Protein AF-A0A444YQD6-F1 (afdb_monomer_lite)

Sequence (104 aa):
MCFRLIKRSDLKAQCIKYIHSQPVNSISDELHGGSLPITTIEEVLDKTNETSCWILATVVSIEVGGSDWYYASCKICPRKVKENKGRYLCEHCGKVGFNARTYI

Radius of gyration: 19.06 Å; chains: 1; bounding box: 45×32×49 Å

Organism: Arachis hypogaea (NCBI:txid3818)

Foldseek 3Di:
DDDDDDDDDDDDDDDRDDDPDDDPDDPVVVVVVDPFDEDEPVRVVPDPDDDDHHYDDDDPDDPPPDPPPDADADPVDRDGFDDDPQWTADPVVRDIHHDPDDDD

Secondary structure (DSSP, 8-state):
--PPPPP--S-S-PPPPP-SS--SS-HHHHHHSS---B--HHHHHT--S----B----------SSTTS---B-SSSSSBPEEETTEEEETTTTEEEP------

InterPro domains:
  IPR012340 Nucleic acid-binding, OB-fold [G3DSA:2.40.50.140] (25-104)
  IPR012340 Nucleic acid-binding, OB-fold [SSF50249] (37-97)

Structure (mmCIF, N/CA/C/O backbone):
data_AF-A0A444YQD6-F1
#
_entry.id   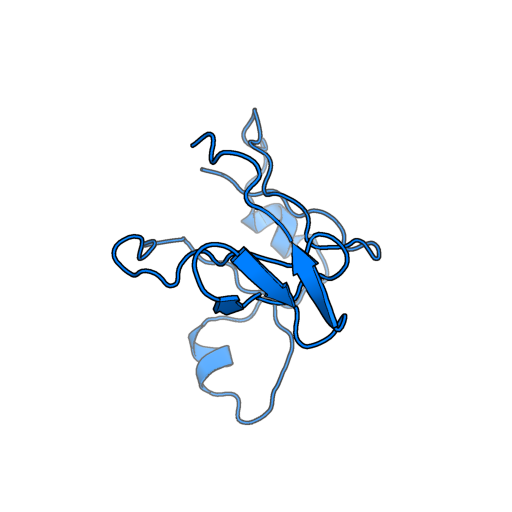AF-A0A444YQD6-F1
#
loop_
_atom_site.group_PDB
_atom_site.id
_atom_site.type_symbol
_atom_site.label_atom_id
_atom_site.label_alt_id
_atom_site.label_comp_id
_atom_site.label_asym_id
_atom_site.label_entity_id
_atom_site.label_seq_id
_atom_site.pdbx_PDB_ins_code
_atom_site.Cartn_x
_atom_site.Cartn_y
_atom_site.Cartn_z
_atom_site.occupancy
_atom_site.B_iso_or_equiv
_atom_site.auth_seq_id
_atom_site.auth_comp_id
_atom_site.auth_asym_id
_atom_site.auth_atom_id
_atom_site.pdbx_PDB_model_num
ATOM 1 N N . MET A 1 1 ? -4.761 -3.633 -17.380 1.00 34.22 1 MET A N 1
ATOM 2 C CA . MET A 1 1 ? -5.010 -2.667 -16.285 1.00 34.22 1 MET A CA 1
ATOM 3 C C . MET A 1 1 ? -3.853 -1.674 -16.297 1.00 34.22 1 MET A C 1
ATOM 5 O O . MET A 1 1 ? -2.723 -2.120 -16.172 1.00 34.22 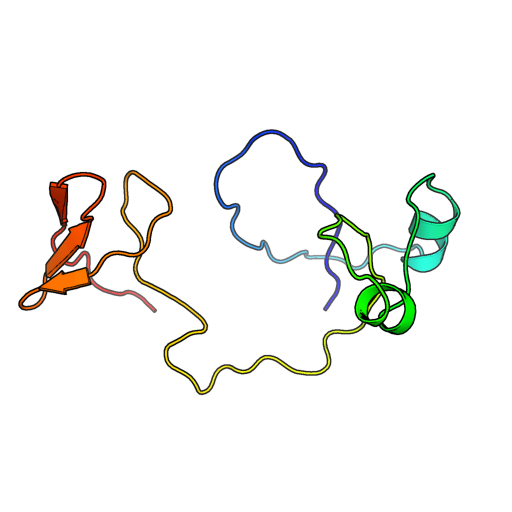1 MET A O 1
ATOM 9 N N . CYS A 1 2 ? -4.092 -0.386 -16.559 1.00 33.69 2 CYS A N 1
ATOM 10 C CA . CYS A 1 2 ? -3.029 0.628 -16.651 1.00 33.69 2 CYS A CA 1
ATOM 11 C C . CYS A 1 2 ? -3.125 1.590 -15.466 1.00 33.69 2 CYS A C 1
ATOM 13 O O . CYS A 1 2 ? -4.192 2.144 -15.205 1.00 33.69 2 CYS A O 1
ATOM 15 N N . PHE A 1 3 ? -2.010 1.793 -14.768 1.00 38.06 3 PHE A N 1
ATOM 16 C CA . PHE A 1 3 ? -1.892 2.751 -13.673 1.00 38.06 3 PHE A CA 1
ATOM 17 C C . PHE A 1 3 ? -1.220 4.024 -14.200 1.00 38.06 3 PHE A C 1
ATOM 19 O O . PHE A 1 3 ? -0.187 3.948 -14.859 1.00 38.06 3 PHE A O 1
ATOM 26 N N . ARG A 1 4 ? -1.816 5.193 -13.940 1.00 40.06 4 ARG A N 1
ATOM 27 C CA . ARG A 1 4 ? -1.263 6.503 -14.325 1.00 40.06 4 ARG A CA 1
ATOM 28 C C . ARG A 1 4 ? -0.539 7.129 -13.138 1.00 40.06 4 ARG A C 1
ATOM 30 O O . ARG A 1 4 ? -1.063 7.122 -12.025 1.00 40.06 4 ARG A O 1
ATOM 37 N N . LEU A 1 5 ? 0.627 7.717 -13.393 1.00 48.22 5 LEU A N 1
ATOM 38 C CA . LEU A 1 5 ? 1.400 8.463 -12.401 1.00 48.22 5 LEU A CA 1
ATOM 39 C C . LEU A 1 5 ? 0.617 9.704 -11.933 1.00 48.22 5 LEU A C 1
ATOM 41 O O . LEU A 1 5 ? 0.311 10.596 -12.726 1.00 48.22 5 LEU A O 1
ATOM 45 N N . ILE A 1 6 ? 0.302 9.771 -10.637 1.00 45.75 6 ILE A N 1
ATOM 46 C CA . ILE A 1 6 ? -0.224 10.977 -9.985 1.00 45.75 6 ILE A CA 1
ATOM 47 C C . ILE A 1 6 ? 0.963 11.695 -9.336 1.00 45.75 6 ILE A C 1
ATOM 49 O O . ILE A 1 6 ? 1.674 11.117 -8.513 1.00 45.75 6 ILE A O 1
ATOM 53 N N . LYS A 1 7 ? 1.198 12.954 -9.726 1.00 39.47 7 LYS A N 1
ATOM 54 C CA . LYS A 1 7 ? 2.250 13.803 -9.147 1.00 39.47 7 LYS A CA 1
ATOM 55 C C . LYS A 1 7 ? 2.039 13.929 -7.633 1.00 39.47 7 LYS A C 1
ATOM 57 O O . LYS A 1 7 ? 0.940 14.223 -7.171 1.00 39.47 7 LYS A O 1
ATOM 62 N N . ARG A 1 8 ? 3.111 13.703 -6.876 1.00 43.81 8 ARG A N 1
ATOM 63 C CA . ARG A 1 8 ? 3.134 13.709 -5.410 1.00 43.81 8 ARG A CA 1
ATOM 64 C C . ARG A 1 8 ? 2.949 15.145 -4.901 1.00 43.81 8 ARG A C 1
ATOM 66 O O . ARG A 1 8 ? 3.859 15.957 -5.016 1.00 43.81 8 ARG A O 1
ATOM 73 N N . SER A 1 9 ? 1.781 15.451 -4.346 1.00 40.84 9 SER A N 1
ATOM 74 C CA . SER A 1 9 ? 1.545 16.635 -3.511 1.00 40.84 9 SER A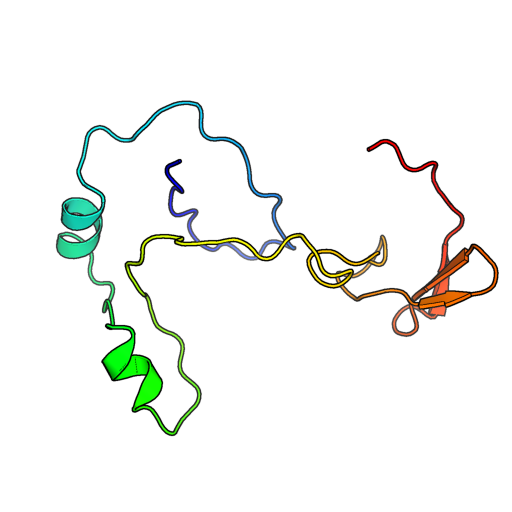 CA 1
ATOM 75 C C . SER A 1 9 ? 0.948 16.169 -2.184 1.00 40.84 9 SER A C 1
ATOM 77 O O . SER A 1 9 ? -0.086 15.502 -2.207 1.00 40.84 9 SER A O 1
ATOM 79 N N . ASP A 1 10 ? 1.643 16.466 -1.083 1.00 46.94 10 ASP A N 1
ATOM 80 C CA . ASP A 1 10 ? 1.368 16.222 0.350 1.00 46.94 10 ASP A CA 1
ATOM 81 C C . ASP A 1 10 ? -0.050 15.787 0.765 1.00 46.94 10 ASP A C 1
ATOM 83 O O . ASP A 1 10 ? -0.770 16.502 1.464 1.00 46.94 10 ASP A O 1
ATOM 87 N N . LEU A 1 11 ? -0.478 14.582 0.390 1.00 43.25 11 LEU A N 1
ATOM 88 C CA . LEU A 1 11 ? -1.824 14.117 0.704 1.00 43.25 11 LEU A CA 1
ATOM 89 C C . LEU A 1 11 ? -1.803 12.694 1.252 1.00 43.25 11 LEU A C 1
ATOM 91 O O . LEU A 1 11 ? -1.239 11.773 0.665 1.00 43.25 11 LEU A O 1
ATOM 95 N N . LYS A 1 12 ? -2.457 12.571 2.415 1.00 44.38 12 LYS A N 1
ATOM 96 C CA . LYS A 1 12 ? -2.895 11.348 3.100 1.00 44.38 12 LYS A CA 1
ATOM 97 C C . LYS A 1 12 ? -3.253 10.239 2.105 1.00 44.38 12 LYS A C 1
ATOM 99 O O . LYS A 1 12 ? -3.804 10.545 1.053 1.00 44.38 12 LYS A O 1
ATOM 104 N N . ALA A 1 13 ? -2.995 8.984 2.499 1.00 45.06 13 ALA A N 1
ATOM 105 C CA . ALA A 1 13 ? -3.290 7.751 1.759 1.00 45.06 13 ALA A CA 1
ATOM 106 C C . ALA A 1 13 ? -4.445 7.923 0.754 1.00 45.06 13 ALA A C 1
ATOM 108 O O . ALA A 1 13 ? -5.616 7.980 1.135 1.00 45.06 13 ALA A O 1
ATOM 109 N N . GLN A 1 14 ? -4.102 8.088 -0.524 1.00 48.81 14 GLN A N 1
ATOM 110 C CA . GLN A 1 14 ? -5.087 8.271 -1.583 1.00 48.81 14 GLN A CA 1
ATOM 111 C C . GLN A 1 14 ? -5.621 6.902 -2.009 1.00 48.81 14 GLN A C 1
ATOM 113 O O . GLN A 1 14 ? -4.858 5.957 -2.192 1.00 48.81 14 GLN A O 1
ATOM 118 N N . CYS A 1 15 ? -6.941 6.798 -2.172 1.00 46.47 15 CYS A N 1
ATOM 119 C CA . CYS A 1 15 ? -7.576 5.606 -2.729 1.00 46.47 15 CYS A CA 1
ATOM 120 C C . CYS A 1 15 ? -7.168 5.431 -4.198 1.00 46.47 15 CYS A C 1
ATOM 122 O O . CYS A 1 15 ? -7.221 6.390 -4.973 1.00 46.47 15 CYS A O 1
ATOM 124 N N . ILE A 1 16 ? -6.813 4.203 -4.587 1.00 56.34 16 ILE A N 1
ATOM 125 C CA . ILE A 1 16 ? -6.595 3.832 -5.989 1.00 56.34 16 ILE A CA 1
ATOM 126 C C . ILE A 1 16 ? -7.917 4.056 -6.734 1.00 56.34 16 ILE A C 1
ATOM 128 O O . ILE A 1 16 ? -8.933 3.449 -6.399 1.00 56.34 16 ILE A O 1
ATOM 132 N N . LYS A 1 17 ? -7.927 4.959 -7.720 1.00 48.56 17 LYS A N 1
ATOM 133 C CA . LYS A 1 17 ? -9.102 5.217 -8.564 1.00 48.56 17 LYS A CA 1
ATOM 134 C C . LYS A 1 17 ? -9.004 4.428 -9.866 1.00 48.56 17 LYS A C 1
ATOM 136 O O . LYS A 1 17 ? -7.937 4.357 -10.470 1.00 48.56 17 LYS A O 1
ATOM 141 N N . TYR A 1 18 ? -10.134 3.881 -10.311 1.00 45.41 18 TYR A N 1
ATOM 142 C CA . TYR A 1 18 ? -10.276 3.286 -11.639 1.00 45.41 18 TYR A CA 1
ATOM 143 C C . TYR A 1 18 ? -10.076 4.354 -12.725 1.00 45.41 18 TYR A C 1
ATOM 145 O O . TYR A 1 18 ? -10.661 5.436 -12.647 1.00 45.41 18 TYR A O 1
ATOM 153 N N . ILE A 1 19 ? -9.252 4.060 -13.733 1.00 58.62 19 ILE A N 1
ATOM 154 C CA . ILE A 1 19 ? -8.994 4.960 -14.863 1.00 58.62 19 ILE A CA 1
ATOM 155 C C . ILE A 1 19 ? -9.762 4.429 -16.075 1.00 58.62 19 ILE A C 1
ATOM 157 O O . ILE A 1 19 ? -9.539 3.308 -16.516 1.00 58.62 19 ILE A O 1
ATOM 161 N N . HIS A 1 20 ? -10.665 5.251 -16.610 1.00 49.66 20 HIS A N 1
ATOM 162 C CA . HIS A 1 20 ? -11.629 4.878 -17.655 1.00 49.66 20 HIS A CA 1
ATOM 163 C C . HIS A 1 20 ? -11.017 4.726 -19.065 1.00 49.66 20 HIS A C 1
ATOM 165 O O . HIS A 1 20 ? -11.695 4.285 -19.986 1.00 49.66 20 HIS A O 1
ATOM 171 N N . SER A 1 21 ? -9.755 5.108 -19.279 1.00 56.00 21 SER A N 1
ATOM 172 C CA . SER A 1 21 ? -9.117 5.020 -20.601 1.00 56.00 21 SER A CA 1
ATOM 173 C C . SER A 1 21 ? -7.619 4.747 -20.504 1.00 56.00 21 SER A C 1
ATOM 175 O O . SER A 1 21 ? -6.947 5.215 -19.582 1.00 56.00 21 SER A O 1
ATOM 177 N N . GLN A 1 22 ? -7.113 3.966 -21.458 1.00 53.06 22 GLN A N 1
ATOM 178 C CA . GLN A 1 22 ? -5.684 3.749 -21.666 1.00 53.06 22 GLN A CA 1
ATOM 179 C C . GLN A 1 22 ? -5.059 5.011 -22.291 1.00 53.06 22 GLN A C 1
ATOM 181 O O . GLN A 1 22 ? -5.674 5.597 -23.185 1.00 53.06 22 GLN A O 1
ATOM 186 N N . PRO A 1 23 ? -3.866 5.450 -21.849 1.00 55.28 23 PRO A N 1
ATOM 187 C CA . PRO A 1 23 ? -3.129 6.487 -22.560 1.00 55.28 23 PRO A CA 1
ATOM 188 C C . PRO A 1 23 ? -2.740 5.996 -23.962 1.00 55.28 23 PRO A C 1
ATOM 190 O O . PRO A 1 23 ? -2.459 4.817 -24.157 1.00 55.28 23 PRO A O 1
ATOM 193 N N . VAL A 1 24 ? -2.739 6.916 -24.930 1.00 56.44 24 VAL A N 1
ATOM 194 C CA . VAL A 1 24 ? -2.429 6.650 -26.350 1.00 56.44 24 VAL A CA 1
ATOM 195 C C . VAL A 1 24 ? -0.922 6.441 -26.580 1.00 56.44 24 VAL A C 1
ATOM 197 O O . VAL A 1 24 ? -0.526 5.859 -27.584 1.00 56.44 24 VAL A O 1
ATOM 200 N N . ASN A 1 25 ? -0.086 6.870 -25.631 1.00 58.44 25 ASN A N 1
ATOM 201 C CA . ASN A 1 25 ? 1.369 6.751 -25.691 1.00 58.44 25 ASN A CA 1
ATOM 202 C C . ASN A 1 25 ? 1.851 5.535 -24.894 1.00 58.44 25 ASN A C 1
ATOM 204 O O . ASN A 1 25 ? 1.267 5.191 -23.860 1.00 58.44 25 ASN A O 1
ATOM 208 N N . SER A 1 26 ? 2.946 4.912 -25.339 1.00 61.94 26 SER A N 1
ATOM 209 C CA . SER A 1 26 ? 3.608 3.883 -24.540 1.00 61.94 26 SER A CA 1
ATOM 210 C C . SER A 1 26 ? 4.148 4.503 -23.251 1.00 61.94 26 SER A C 1
ATOM 212 O O . SER A 1 26 ? 4.783 5.557 -23.268 1.00 61.94 26 SER A O 1
ATOM 214 N N . ILE A 1 27 ? 3.939 3.819 -22.124 1.00 62.47 27 ILE A N 1
ATOM 215 C CA . ILE A 1 27 ? 4.494 4.208 -20.819 1.00 62.47 27 ILE A CA 1
ATOM 216 C C . ILE A 1 27 ? 6.024 4.311 -20.898 1.00 62.47 27 ILE A C 1
ATOM 218 O O . ILE A 1 27 ? 6.603 5.157 -20.223 1.00 62.47 27 ILE A O 1
ATOM 222 N N . SER A 1 28 ? 6.674 3.503 -21.749 1.00 61.06 28 SER A N 1
ATOM 223 C CA . SER A 1 28 ? 8.115 3.613 -22.004 1.00 61.06 28 SER A CA 1
ATOM 224 C C . SER A 1 28 ? 8.493 4.990 -22.539 1.00 61.06 28 SER A C 1
ATOM 226 O O . SER A 1 28 ? 9.473 5.564 -22.085 1.00 61.06 28 SER A O 1
ATOM 228 N N . ASP A 1 29 ? 7.708 5.546 -23.459 1.00 61.75 29 ASP A N 1
ATOM 229 C CA . ASP A 1 29 ? 8.046 6.784 -24.163 1.00 61.75 29 ASP A CA 1
ATOM 230 C C . ASP A 1 29 ? 7.902 7.997 -23.232 1.00 61.75 29 ASP A C 1
ATOM 232 O O . ASP A 1 29 ? 8.712 8.923 -23.278 1.00 61.75 29 ASP A O 1
ATOM 236 N N . GLU A 1 30 ? 6.930 7.961 -22.312 1.00 62.94 30 GLU A N 1
ATOM 237 C CA . GLU A 1 30 ? 6.788 8.963 -21.244 1.00 62.94 30 GLU A CA 1
ATOM 238 C C . GLU A 1 30 ? 7.925 8.885 -20.212 1.00 62.94 30 GLU A C 1
ATOM 240 O O . GLU A 1 30 ? 8.358 9.914 -19.687 1.00 62.94 30 GLU A O 1
ATOM 245 N N . LEU A 1 31 ? 8.420 7.676 -19.924 1.00 63.12 31 LEU A N 1
ATOM 246 C CA . LEU A 1 31 ? 9.489 7.437 -18.951 1.00 63.12 31 LEU A CA 1
ATOM 247 C C . LEU A 1 31 ? 10.874 7.765 -19.529 1.00 63.12 31 LEU A C 1
ATOM 249 O O . LEU A 1 31 ? 11.701 8.330 -18.823 1.00 63.12 31 LEU A O 1
ATOM 253 N N . HIS A 1 32 ? 11.106 7.480 -20.814 1.00 58.84 32 HIS A N 1
ATOM 254 C CA . HIS A 1 32 ? 12.326 7.853 -21.538 1.00 58.84 32 HIS A CA 1
ATOM 255 C C . HIS A 1 32 ? 12.388 9.354 -21.854 1.00 58.84 32 HIS A C 1
ATOM 257 O O . HIS A 1 32 ? 13.476 9.927 -21.890 1.00 58.84 32 HIS A O 1
ATOM 263 N N . GLY A 1 33 ? 11.239 10.008 -22.055 1.00 59.84 33 GLY A N 1
ATOM 264 C CA . GLY A 1 33 ? 11.158 11.457 -22.262 1.00 59.84 33 GLY A CA 1
ATOM 265 C C . GLY A 1 33 ? 11.319 12.296 -20.985 1.00 59.84 33 GLY A C 1
ATOM 266 O O . GLY A 1 33 ? 11.448 13.518 -21.070 1.00 59.84 33 GLY A O 1
ATOM 267 N N . GLY A 1 34 ? 11.306 11.669 -19.802 1.00 57.72 34 GLY A N 1
ATOM 268 C CA . GLY A 1 34 ? 11.387 12.325 -18.499 1.00 57.72 34 GLY A CA 1
ATOM 269 C C . GLY A 1 34 ? 12.659 11.966 -17.729 1.00 57.72 34 GLY A C 1
ATOM 270 O O . GLY A 1 34 ? 13.093 10.826 -17.704 1.00 57.72 34 GLY A O 1
ATOM 271 N N . SER A 1 35 ? 13.230 12.949 -17.033 1.00 62.94 35 SER A N 1
ATOM 272 C CA . SER A 1 35 ? 14.445 12.879 -16.196 1.00 62.94 35 SER A CA 1
ATOM 273 C C . SER A 1 35 ? 14.337 11.973 -14.944 1.00 62.94 35 SER A C 1
ATOM 275 O O . SER A 1 35 ? 14.908 12.292 -13.897 1.00 62.94 35 SER A O 1
ATOM 277 N N . LEU A 1 36 ? 13.568 10.884 -14.979 1.00 66.88 36 LEU A N 1
ATOM 278 C CA . LEU A 1 36 ? 13.434 9.964 -13.851 1.00 66.88 36 LEU A CA 1
ATOM 279 C C . LEU A 1 36 ? 14.402 8.789 -14.037 1.00 66.88 36 LEU A C 1
ATOM 281 O O . LEU A 1 36 ? 14.261 8.050 -15.008 1.00 66.88 36 LEU A O 1
ATOM 285 N N . PRO A 1 37 ? 15.374 8.584 -13.129 1.00 73.88 37 PRO A N 1
ATOM 286 C CA . PRO A 1 37 ? 16.254 7.426 -13.204 1.00 73.88 37 PRO A CA 1
ATOM 287 C C . PRO A 1 37 ? 15.445 6.167 -12.876 1.00 73.88 37 PRO A C 1
ATOM 289 O O . PRO A 1 37 ? 15.084 5.926 -11.721 1.00 73.88 37 PRO A O 1
ATOM 292 N N . ILE A 1 38 ? 15.121 5.399 -13.914 1.00 83.12 38 ILE A N 1
ATOM 293 C CA . ILE A 1 38 ? 14.506 4.079 -13.792 1.00 83.12 38 ILE A CA 1
ATOM 294 C C . ILE A 1 38 ? 15.616 3.094 -13.433 1.00 83.12 38 ILE A C 1
ATOM 296 O O . ILE A 1 38 ? 16.651 3.076 -14.091 1.00 83.12 38 ILE A O 1
ATOM 300 N N . THR A 1 39 ? 15.391 2.277 -12.414 1.00 86.75 39 THR A N 1
ATOM 301 C CA . THR A 1 39 ? 16.282 1.190 -12.002 1.00 86.75 39 THR A CA 1
ATOM 302 C C . THR A 1 39 ? 15.640 -0.159 -12.281 1.00 86.75 39 THR A C 1
ATOM 304 O O . THR A 1 39 ? 14.416 -0.307 -12.160 1.00 86.75 39 THR A O 1
ATOM 307 N N . THR A 1 40 ? 16.456 -1.154 -12.606 1.00 90.50 40 THR A N 1
ATOM 308 C CA . THR A 1 40 ? 15.994 -2.540 -12.736 1.00 90.50 40 THR A CA 1
ATOM 309 C C . THR A 1 40 ? 15.792 -3.180 -11.359 1.00 90.50 40 THR A C 1
ATOM 311 O O . THR A 1 40 ? 16.252 -2.669 -10.338 1.00 90.50 40 THR A O 1
ATOM 314 N N . ILE A 1 41 ? 15.078 -4.309 -11.311 1.00 91.19 41 ILE A N 1
ATOM 315 C CA . ILE A 1 41 ? 14.904 -5.068 -10.062 1.00 91.19 41 ILE A CA 1
ATOM 316 C C . ILE A 1 41 ? 16.259 -5.602 -9.570 1.00 91.19 41 ILE A C 1
ATOM 318 O O . ILE A 1 41 ? 16.541 -5.524 -8.380 1.00 91.19 41 ILE A O 1
ATOM 322 N N . GLU A 1 42 ? 17.105 -6.083 -10.481 1.00 93.31 42 GLU A N 1
ATOM 323 C CA . GLU A 1 42 ? 18.449 -6.605 -10.189 1.00 93.31 42 GLU A CA 1
ATOM 324 C C . GLU A 1 42 ? 19.325 -5.532 -9.525 1.00 93.31 42 GLU A C 1
ATOM 326 O O . GLU A 1 42 ? 19.838 -5.740 -8.429 1.00 93.31 42 GLU A O 1
ATOM 331 N N . GLU A 1 43 ? 19.371 -4.326 -10.100 1.00 90.44 43 GLU A N 1
ATOM 332 C CA . GLU A 1 43 ? 20.106 -3.188 -9.530 1.00 90.44 43 GLU A CA 1
ATOM 333 C C . GLU A 1 43 ? 19.609 -2.774 -8.141 1.00 90.44 43 GLU A C 1
ATOM 335 O O . GLU A 1 43 ? 20.359 -2.184 -7.365 1.00 90.44 43 GLU A O 1
ATOM 340 N N . VAL A 1 44 ? 18.329 -2.995 -7.833 1.00 90.75 44 VAL A N 1
ATOM 341 C CA . VAL A 1 44 ? 17.761 -2.688 -6.514 1.00 90.75 44 VAL A CA 1
ATOM 342 C C . VAL A 1 44 ? 18.140 -3.757 -5.495 1.00 90.75 44 VAL A C 1
ATOM 344 O O . VAL A 1 44 ? 18.425 -3.406 -4.351 1.00 90.75 44 VAL A O 1
ATOM 347 N N . LEU A 1 45 ? 18.183 -5.027 -5.900 1.00 91.81 45 LEU A N 1
ATOM 348 C CA . LEU A 1 45 ? 18.587 -6.139 -5.036 1.00 91.81 45 LEU A CA 1
ATOM 349 C C . LEU A 1 45 ? 20.066 -6.064 -4.634 1.00 91.81 45 LEU A C 1
ATOM 351 O O . LEU A 1 45 ? 20.409 -6.464 -3.524 1.00 91.81 45 LEU A O 1
ATOM 355 N N . ASP A 1 46 ? 20.915 -5.486 -5.484 1.00 93.50 46 ASP A N 1
ATOM 356 C CA . ASP A 1 46 ? 22.350 -5.331 -5.213 1.00 93.50 46 ASP A CA 1
ATOM 357 C C . ASP A 1 46 ? 22.689 -4.149 -4.281 1.00 93.50 46 ASP A C 1
ATOM 359 O O . ASP A 1 46 ? 23.839 -3.978 -3.860 1.00 93.50 46 ASP A O 1
ATOM 363 N N . LYS A 1 47 ? 21.714 -3.299 -3.931 1.00 89.94 47 LYS A N 1
ATOM 364 C CA . LYS A 1 47 ? 21.957 -2.133 -3.069 1.00 89.94 47 LYS A CA 1
ATOM 365 C C . LYS A 1 47 ? 22.023 -2.518 -1.598 1.00 89.94 47 LYS A C 1
ATOM 367 O O . LYS A 1 47 ? 21.136 -3.158 -1.049 1.00 89.94 47 LYS A O 1
ATOM 372 N N . THR A 1 48 ? 23.046 -2.004 -0.924 1.00 89.50 48 THR A N 1
ATOM 373 C CA . THR A 1 48 ? 23.275 -2.207 0.515 1.00 89.50 48 THR A CA 1
ATOM 374 C C . THR A 1 48 ? 22.669 -1.118 1.399 1.00 89.50 48 THR A C 1
ATOM 376 O O . THR A 1 48 ? 22.550 -1.307 2.606 1.00 89.50 48 THR A O 1
ATOM 379 N N . ASN A 1 49 ? 22.277 0.017 0.815 1.00 90.12 49 ASN A N 1
ATOM 380 C CA . ASN A 1 49 ? 21.709 1.158 1.531 1.00 90.12 49 ASN A CA 1
ATOM 381 C C . ASN A 1 49 ? 20.261 1.409 1.102 1.00 90.12 49 ASN A C 1
ATOM 383 O O . ASN A 1 49 ? 19.914 1.245 -0.070 1.00 90.12 49 ASN A O 1
ATOM 387 N N . GLU A 1 50 ? 19.438 1.882 2.039 1.00 88.06 50 GLU A N 1
ATOM 388 C CA . GLU A 1 50 ? 18.063 2.293 1.757 1.00 88.06 50 GLU A CA 1
ATOM 389 C C . GLU A 1 50 ? 18.052 3.459 0.756 1.00 88.06 50 GLU A C 1
ATOM 391 O O . GLU A 1 50 ? 18.692 4.492 0.961 1.00 88.06 50 GLU A O 1
ATOM 396 N N . THR A 1 51 ? 17.333 3.294 -0.357 1.00 85.56 51 THR A N 1
ATOM 397 C CA . THR A 1 51 ? 17.213 4.320 -1.394 1.00 85.56 51 THR A CA 1
ATOM 398 C C . THR A 1 51 ? 15.809 4.350 -1.987 1.00 85.56 51 THR A C 1
ATOM 400 O O . THR A 1 51 ? 15.107 3.342 -2.025 1.00 85.56 51 THR A O 1
ATOM 403 N N . SER A 1 52 ? 15.401 5.515 -2.486 1.00 85.19 52 SER A N 1
ATOM 404 C CA . SER A 1 52 ? 14.179 5.660 -3.281 1.00 85.19 52 SER A CA 1
ATOM 405 C C . SER A 1 52 ? 14.510 5.497 -4.762 1.00 85.19 52 SER A C 1
ATOM 407 O O . SER A 1 52 ? 15.420 6.151 -5.264 1.00 85.19 52 SER A O 1
ATOM 409 N N . CYS A 1 53 ? 13.764 4.655 -5.474 1.00 85.94 53 CYS A N 1
ATOM 410 C CA . CYS A 1 53 ? 13.975 4.409 -6.898 1.00 85.94 53 CYS A CA 1
ATOM 411 C C . CYS A 1 53 ? 12.651 4.250 -7.655 1.00 85.94 53 CYS A C 1
ATOM 413 O O . CYS A 1 53 ? 11.594 4.051 -7.053 1.00 85.94 53 CYS A O 1
ATOM 415 N N . TRP A 1 54 ? 12.719 4.370 -8.979 1.00 86.31 54 TRP A N 1
ATOM 416 C CA . TRP A 1 54 ? 11.595 4.133 -9.877 1.00 86.31 54 TRP A CA 1
ATOM 417 C C . TRP A 1 54 ? 11.833 2.826 -10.619 1.00 86.31 54 TRP A C 1
ATOM 419 O O . TRP A 1 54 ? 12.889 2.655 -11.211 1.00 86.31 54 TRP A O 1
ATOM 429 N N . ILE A 1 55 ? 10.859 1.918 -10.614 1.00 86.25 55 ILE A N 1
ATOM 430 C CA . ILE A 1 55 ? 10.956 0.636 -11.319 1.00 86.25 55 ILE A CA 1
ATOM 431 C C . ILE A 1 55 ? 9.791 0.543 -12.298 1.00 86.25 55 ILE A C 1
ATOM 433 O O . ILE A 1 55 ? 8.632 0.707 -11.910 1.00 86.25 55 ILE A O 1
ATOM 437 N N . LEU A 1 56 ? 10.095 0.263 -13.564 1.00 85.69 56 LEU A N 1
ATOM 438 C CA . LEU A 1 56 ? 9.091 -0.138 -14.541 1.00 85.69 56 LEU A CA 1
ATOM 439 C C . LEU A 1 56 ? 8.924 -1.658 -14.461 1.00 85.69 56 LEU A C 1
ATOM 441 O O . LEU A 1 56 ? 9.826 -2.402 -14.832 1.00 85.69 56 LEU A O 1
ATOM 445 N N . ALA A 1 57 ? 7.780 -2.122 -13.962 1.00 86.38 57 ALA A N 1
ATOM 446 C CA . ALA A 1 57 ? 7.505 -3.544 -13.784 1.00 86.38 57 ALA A CA 1
ATOM 447 C C . ALA A 1 57 ? 6.060 -3.8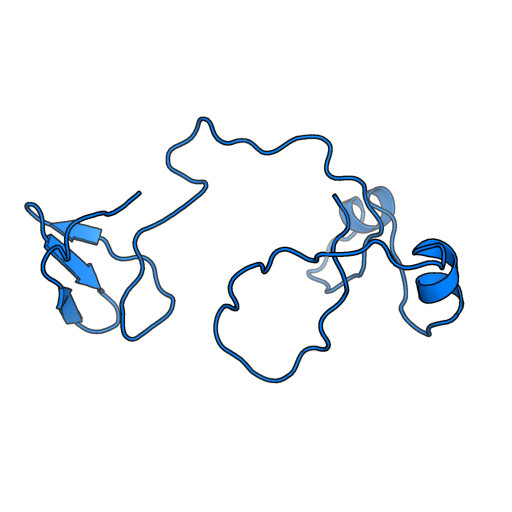95 -14.150 1.00 86.38 57 ALA A C 1
ATOM 449 O O . ALA A 1 57 ? 5.159 -3.055 -14.112 1.00 86.38 57 ALA A O 1
ATOM 450 N N . THR A 1 58 ? 5.844 -5.169 -14.471 1.00 87.81 58 THR A N 1
ATOM 451 C CA . THR A 1 58 ? 4.507 -5.742 -14.654 1.00 87.81 58 THR A CA 1
ATOM 452 C C . THR A 1 58 ? 4.068 -6.398 -13.351 1.00 87.81 58 THR A C 1
ATOM 454 O O . THR A 1 58 ? 4.821 -7.169 -12.762 1.00 87.81 58 THR A O 1
ATOM 457 N N . VAL A 1 59 ? 2.845 -6.120 -12.897 1.00 89.31 59 VAL A N 1
ATOM 458 C CA . VAL A 1 59 ? 2.253 -6.832 -11.755 1.00 89.31 59 VAL A CA 1
ATOM 459 C C . VAL A 1 59 ? 1.913 -8.254 -12.208 1.00 89.31 59 VAL A C 1
ATOM 461 O O . VAL A 1 59 ? 0.976 -8.438 -12.981 1.00 89.31 59 VAL A O 1
ATOM 464 N N . VAL A 1 60 ? 2.689 -9.244 -11.757 1.00 92.69 60 VAL A N 1
ATOM 465 C CA . VAL A 1 60 ? 2.505 -10.661 -12.129 1.00 92.69 60 VAL A CA 1
ATOM 466 C C . VAL A 1 60 ? 1.403 -11.320 -11.298 1.00 92.69 60 VAL A C 1
ATOM 468 O O . VAL A 1 60 ? 0.584 -12.066 -11.828 1.00 92.69 60 VAL A O 1
ATOM 471 N N . SER A 1 61 ? 1.350 -11.024 -10.001 1.00 88.00 61 SER A N 1
ATOM 472 C CA . SER A 1 61 ? 0.368 -11.585 -9.075 1.00 88.00 61 SER A CA 1
ATOM 473 C C . SER A 1 61 ? 0.099 -10.631 -7.914 1.00 88.00 61 SER A C 1
ATOM 475 O O . SER A 1 61 ? 0.911 -9.763 -7.596 1.00 88.00 61 SER A O 1
ATOM 477 N N . ILE A 1 62 ? -1.060 -10.801 -7.279 1.00 85.56 62 ILE A N 1
ATOM 478 C CA . ILE A 1 62 ? -1.417 -10.150 -6.017 1.00 85.56 62 ILE A CA 1
ATOM 479 C C . ILE A 1 62 ? -1.818 -11.266 -5.054 1.00 85.56 62 ILE A C 1
ATOM 481 O O . ILE A 1 62 ? -2.718 -12.051 -5.355 1.00 85.56 62 ILE A O 1
ATOM 485 N N . GLU A 1 63 ? -1.155 -11.355 -3.906 1.00 85.56 63 GLU A N 1
ATOM 486 C CA . GLU A 1 63 ? -1.474 -12.348 -2.879 1.00 85.56 63 GLU A CA 1
ATOM 487 C C . GLU A 1 63 ? -2.683 -11.886 -2.053 1.00 85.56 63 GLU A C 1
ATOM 489 O O . GLU A 1 63 ? -2.560 -11.121 -1.101 1.00 85.56 63 GLU A O 1
ATOM 494 N N . VAL A 1 64 ? -3.880 -12.340 -2.435 1.00 78.69 64 VAL A N 1
ATOM 495 C CA . VAL A 1 64 ? -5.151 -11.959 -1.777 1.00 78.69 64 VAL A CA 1
ATOM 496 C C . VAL A 1 64 ? -5.581 -12.976 -0.702 1.00 78.69 64 VAL A C 1
ATOM 498 O O . VAL A 1 64 ? -6.530 -12.744 0.040 1.00 78.69 64 VAL A O 1
ATOM 501 N N . GLY A 1 65 ? -4.882 -14.112 -0.590 1.00 72.31 65 GLY A N 1
ATOM 502 C CA . GLY A 1 65 ? -5.262 -15.215 0.303 1.00 72.31 65 GLY A CA 1
ATOM 503 C C . GLY A 1 65 ? -4.951 -15.002 1.790 1.00 72.31 65 GLY A C 1
ATOM 504 O O . GLY A 1 65 ? -5.532 -15.683 2.630 1.00 72.31 65 GLY A O 1
ATOM 505 N N . GLY A 1 66 ? -4.050 -14.076 2.130 1.00 72.31 66 GLY A N 1
ATOM 506 C CA . GLY A 1 66 ? -3.697 -13.766 3.520 1.00 72.31 66 GLY A CA 1
ATOM 507 C C . GLY A 1 66 ? -4.625 -12.725 4.150 1.00 72.31 66 GLY A C 1
ATOM 508 O O . GLY A 1 66 ? -5.247 -11.935 3.455 1.00 72.31 66 GLY A O 1
ATOM 509 N N . SER A 1 67 ? -4.678 -12.635 5.479 1.00 67.38 67 SER A N 1
ATOM 510 C CA . SER A 1 67 ? -5.357 -11.531 6.187 1.00 67.38 67 SER A CA 1
ATOM 511 C C . SER A 1 67 ? -4.587 -10.199 6.145 1.00 67.38 67 SER A C 1
ATOM 513 O O . SER A 1 67 ? -4.948 -9.257 6.848 1.00 67.38 67 SER A O 1
ATOM 515 N N . ASP A 1 68 ? -3.518 -10.122 5.348 1.00 76.06 68 ASP A N 1
ATOM 516 C CA . ASP A 1 68 ? -2.504 -9.067 5.437 1.00 76.06 68 ASP A CA 1
ATOM 517 C C . ASP A 1 68 ? -2.564 -8.050 4.286 1.00 76.06 68 ASP A C 1
ATOM 519 O O . ASP A 1 68 ? -1.878 -7.029 4.336 1.00 76.06 68 ASP A O 1
ATOM 523 N N . TRP A 1 69 ? -3.421 -8.265 3.277 1.00 82.31 69 TRP A N 1
ATOM 524 C CA . TRP A 1 69 ? -3.591 -7.323 2.155 1.00 82.31 69 TRP A CA 1
ATOM 525 C C . TRP A 1 69 ? -4.384 -6.064 2.535 1.00 82.31 69 TRP A C 1
ATOM 527 O O . TRP A 1 69 ? -4.360 -5.066 1.813 1.00 82.31 69 TRP A O 1
ATOM 537 N N . TYR A 1 70 ? -5.074 -6.088 3.676 1.00 83.62 70 TYR A N 1
ATOM 538 C CA . TYR A 1 70 ? -5.778 -4.945 4.241 1.00 83.62 70 TYR A CA 1
ATOM 539 C C . TYR A 1 70 ? -5.675 -4.944 5.762 1.00 83.62 70 TYR A C 1
ATOM 541 O O . TYR A 1 70 ? -5.406 -5.951 6.412 1.00 83.62 70 TYR A O 1
ATOM 549 N N . TYR A 1 71 ? -5.909 -3.781 6.357 1.00 85.50 71 TYR A N 1
ATOM 550 C CA . TYR A 1 71 ? -6.031 -3.661 7.797 1.00 85.50 71 TYR A CA 1
ATOM 551 C C . TYR A 1 71 ? -7.056 -2.595 8.152 1.00 85.50 71 TYR A C 1
ATOM 553 O O . TYR A 1 71 ? -7.181 -1.571 7.478 1.00 85.50 71 TYR A O 1
ATOM 561 N N . ALA A 1 72 ? -7.769 -2.807 9.256 1.00 86.75 72 ALA A N 1
ATOM 562 C CA . ALA A 1 72 ? -8.574 -1.750 9.840 1.00 86.75 72 ALA A CA 1
ATOM 563 C C . ALA A 1 72 ? -7.644 -0.611 10.289 1.00 86.75 72 ALA A C 1
ATOM 565 O O . ALA A 1 72 ? -6.651 -0.842 10.989 1.00 86.75 72 ALA A O 1
ATOM 566 N N . SER A 1 73 ? -7.961 0.621 9.894 1.00 87.81 73 SER A N 1
ATOM 567 C CA . SER A 1 73 ? -7.189 1.820 10.226 1.00 87.81 73 SER A CA 1
ATOM 568 C C . SER A 1 73 ? -7.989 2.785 11.103 1.00 87.81 73 SER A C 1
ATOM 570 O O . SER A 1 73 ? -9.221 2.750 11.169 1.00 87.81 73 SER A O 1
ATOM 572 N N . CYS A 1 74 ? -7.284 3.648 11.834 1.00 85.81 74 CYS A N 1
ATOM 573 C CA . CYS A 1 74 ? -7.921 4.684 12.637 1.00 85.81 74 CYS A CA 1
ATOM 574 C C . CYS A 1 74 ? -8.570 5.744 11.729 1.00 85.81 74 CYS A C 1
ATOM 576 O O . CYS A 1 74 ? -7.987 6.193 10.749 1.00 85.81 74 CYS A O 1
ATOM 578 N N . LYS A 1 75 ? -9.757 6.240 12.100 1.00 84.12 75 LYS A N 1
ATOM 579 C CA . LYS A 1 75 ? -10.445 7.303 11.338 1.00 84.12 75 LYS A CA 1
ATOM 580 C C . LYS A 1 75 ? -9.715 8.656 11.356 1.00 84.12 75 LYS A C 1
ATOM 582 O O . LYS A 1 75 ? -10.031 9.528 10.557 1.00 84.12 75 LYS A O 1
ATOM 587 N N . ILE A 1 76 ? -8.782 8.854 12.291 1.00 84.88 76 ILE A N 1
ATOM 588 C CA . ILE A 1 76 ? -8.079 10.132 12.505 1.00 84.88 76 ILE A CA 1
ATOM 589 C C . ILE A 1 76 ? -6.635 10.080 11.996 1.00 84.88 76 ILE A C 1
ATOM 591 O O . ILE A 1 76 ? -6.117 11.089 11.522 1.00 84.88 76 ILE A O 1
ATOM 595 N N . CYS A 1 77 ? -5.978 8.921 12.077 1.00 84.12 77 CYS A N 1
ATOM 596 C CA . CYS A 1 77 ? -4.593 8.739 11.648 1.00 84.12 77 CYS A CA 1
ATOM 597 C C . CYS A 1 77 ? -4.451 7.458 10.808 1.00 84.12 77 CYS A C 1
ATOM 599 O O . CYS A 1 77 ? -5.202 6.514 11.019 1.00 84.12 77 CYS A O 1
ATOM 601 N N . PRO A 1 78 ? -3.471 7.359 9.897 1.00 84.19 78 PRO A N 1
ATOM 602 C CA . PRO A 1 78 ? -3.365 6.226 8.967 1.00 84.19 78 PRO A CA 1
ATOM 603 C C . PRO A 1 78 ? -2.845 4.919 9.604 1.00 84.19 78 PRO A C 1
ATOM 605 O O . PRO A 1 78 ? -2.471 3.987 8.894 1.00 84.19 78 PRO A O 1
ATOM 608 N N . ARG A 1 79 ? -2.782 4.833 10.940 1.00 87.50 79 ARG A N 1
ATOM 609 C CA . ARG A 1 79 ? -2.223 3.678 11.657 1.00 87.50 79 ARG A CA 1
ATOM 610 C C . ARG A 1 79 ? -3.242 2.548 11.800 1.00 87.50 79 ARG A C 1
ATOM 612 O O . ARG A 1 79 ? -4.442 2.797 11.945 1.00 87.50 79 ARG A O 1
ATOM 619 N N . LYS A 1 80 ? -2.732 1.313 11.813 1.00 89.06 80 LYS A N 1
ATOM 620 C CA . LYS A 1 80 ? -3.493 0.088 12.085 1.00 89.06 80 LYS A CA 1
ATOM 621 C C . LYS A 1 80 ? -4.084 0.122 13.496 1.00 89.06 80 LYS A C 1
ATOM 623 O O . LYS A 1 80 ? -3.411 0.527 14.445 1.00 89.06 80 LYS A O 1
ATOM 628 N N . VAL A 1 81 ? -5.345 -0.281 13.621 1.00 90.06 81 VAL A N 1
ATOM 629 C CA . VAL A 1 81 ? -6.041 -0.424 14.910 1.00 90.06 81 VAL A CA 1
ATOM 630 C C . VAL A 1 81 ? -6.010 -1.875 15.376 1.00 90.06 81 VAL A C 1
ATOM 632 O O . VAL A 1 81 ? -5.943 -2.794 14.560 1.00 90.06 81 VAL A O 1
ATOM 635 N N . LYS A 1 82 ? -6.073 -2.082 16.692 1.00 89.38 82 LYS A N 1
ATOM 636 C CA . LYS A 1 82 ? -6.221 -3.411 17.292 1.00 89.38 82 LYS A CA 1
ATOM 637 C C . LYS A 1 82 ? -7.686 -3.705 17.551 1.00 89.38 82 LYS A C 1
ATOM 639 O O . LYS A 1 82 ? -8.420 -2.833 18.018 1.00 89.38 82 LYS A O 1
ATOM 644 N N . GLU A 1 83 ? -8.102 -4.930 17.271 1.00 86.00 83 GLU A N 1
ATOM 645 C CA . GLU A 1 83 ? -9.406 -5.401 17.707 1.00 86.00 83 GLU A CA 1
ATOM 646 C C . GLU A 1 83 ? -9.379 -5.668 19.219 1.00 86.00 83 GLU A C 1
ATOM 648 O O . GLU A 1 83 ? -8.449 -6.270 19.752 1.00 86.00 83 GLU A O 1
ATOM 653 N N . ASN A 1 84 ? -10.396 -5.188 19.924 1.00 81.00 84 ASN A N 1
ATOM 654 C CA . ASN A 1 84 ? -10.600 -5.392 21.348 1.00 81.00 84 ASN A CA 1
ATOM 655 C C . ASN A 1 84 ? -12.094 -5.618 21.600 1.00 81.00 84 ASN A C 1
ATOM 657 O O . ASN A 1 84 ? -12.876 -4.664 21.628 1.00 81.00 84 ASN A O 1
ATOM 661 N N . LYS A 1 85 ? -12.490 -6.888 21.765 1.00 82.50 85 LYS A N 1
ATOM 662 C CA . LYS A 1 85 ? -13.872 -7.308 22.068 1.00 82.50 85 LYS A CA 1
ATOM 663 C C . LYS A 1 85 ? -14.912 -6.711 21.097 1.00 82.50 85 LYS A C 1
ATOM 665 O O . LYS A 1 85 ? -15.892 -6.106 21.529 1.00 82.50 85 LYS A O 1
ATOM 670 N N . GLY A 1 86 ? -14.674 -6.829 19.785 1.00 80.38 86 GLY A N 1
ATOM 671 C CA . GLY A 1 86 ? -15.571 -6.306 18.742 1.00 80.38 86 GLY A CA 1
ATOM 672 C C . GLY A 1 86 ? -15.534 -4.781 18.561 1.00 80.38 86 GLY A C 1
ATOM 673 O O . GLY A 1 86 ? -16.427 -4.203 17.939 1.00 80.38 86 GLY A O 1
ATOM 674 N N . ARG A 1 87 ? -14.527 -4.109 19.127 1.00 83.25 87 ARG A N 1
ATOM 675 C CA . ARG A 1 87 ? -14.240 -2.684 18.917 1.00 83.25 87 ARG A CA 1
ATOM 676 C C . ARG A 1 87 ? -12.828 -2.510 18.391 1.00 83.25 87 ARG A C 1
ATOM 678 O O . ARG A 1 87 ? -11.979 -3.368 18.600 1.00 83.25 87 ARG A O 1
ATOM 685 N N . TYR A 1 88 ? -12.557 -1.366 17.780 1.00 86.88 88 TYR A N 1
ATOM 686 C CA . TYR A 1 88 ? -11.222 -1.039 17.298 1.00 86.88 88 TYR A CA 1
ATOM 687 C C . TYR A 1 88 ? -10.565 0.018 18.181 1.00 86.88 88 TYR A C 1
ATOM 689 O O . TYR A 1 88 ? -11.119 1.100 18.368 1.00 86.88 88 TYR A O 1
ATOM 697 N N . LEU A 1 89 ? -9.377 -0.269 18.706 1.00 88.44 89 LEU A N 1
ATOM 698 C CA . LEU A 1 89 ? -8.568 0.665 19.486 1.00 88.44 89 LEU A CA 1
ATOM 699 C C . LEU A 1 89 ? -7.383 1.155 18.653 1.00 88.44 89 LEU A C 1
ATOM 701 O O . LEU A 1 89 ? -6.568 0.366 18.172 1.00 88.44 89 LEU A O 1
ATOM 705 N N . CYS A 1 90 ? -7.258 2.474 18.528 1.00 89.62 90 CYS A N 1
ATOM 706 C CA . CYS A 1 90 ? -6.031 3.093 18.044 1.00 89.62 90 CYS A CA 1
ATOM 707 C C . CYS A 1 90 ? -5.113 3.403 19.225 1.00 89.62 90 CYS A C 1
ATOM 709 O O . CYS A 1 90 ? -5.383 4.341 19.974 1.00 89.62 9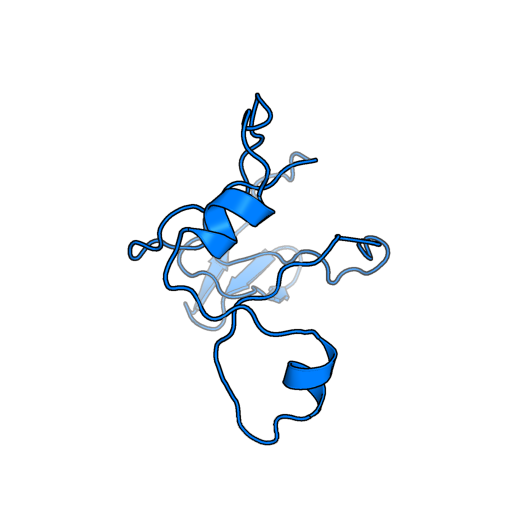0 CYS A O 1
ATOM 711 N N . GLU A 1 91 ? -4.008 2.671 19.358 1.00 89.44 91 GLU A N 1
ATOM 712 C CA . GLU A 1 91 ? -3.034 2.882 20.442 1.00 89.44 91 GLU A CA 1
ATOM 713 C C . GLU A 1 91 ? -2.367 4.257 20.371 1.00 89.44 91 GLU A C 1
ATOM 715 O O . GLU A 1 91 ? -2.092 4.868 21.394 1.00 89.44 91 GLU A O 1
ATOM 720 N N . HIS A 1 92 ? -2.176 4.794 19.164 1.00 88.12 92 HIS A N 1
ATOM 721 C CA . HIS A 1 92 ? -1.557 6.105 18.985 1.00 88.12 92 HIS A CA 1
ATOM 722 C C . HIS A 1 92 ? -2.478 7.266 19.377 1.00 88.12 92 HIS A C 1
ATOM 724 O O . HIS A 1 92 ? -2.022 8.283 19.886 1.00 88.12 92 HIS A O 1
ATOM 730 N N . CYS A 1 93 ? -3.777 7.157 19.091 1.00 87.31 93 CYS A N 1
ATOM 731 C CA . CYS A 1 93 ? -4.737 8.215 19.413 1.00 87.31 93 CYS A CA 1
ATOM 732 C C . CYS A 1 93 ? -5.408 8.015 20.778 1.00 87.31 93 CYS A C 1
ATOM 734 O O . CYS A 1 93 ? -6.110 8.919 21.222 1.00 87.31 93 CYS A O 1
ATOM 736 N N . GLY A 1 94 ? -5.285 6.829 21.386 1.00 81.69 94 GLY A N 1
ATOM 737 C CA . GLY A 1 94 ? -6.008 6.445 22.602 1.00 81.69 94 GLY A CA 1
ATOM 738 C C . GLY A 1 94 ? -7.529 6.342 22.423 1.00 81.69 94 GLY A C 1
ATOM 739 O O . GLY A 1 94 ? -8.266 6.363 23.403 1.00 81.69 94 GLY A O 1
ATOM 740 N N . LYS A 1 95 ? -8.030 6.277 21.180 1.00 76.50 95 LYS A N 1
ATOM 741 C CA . LYS A 1 95 ? -9.472 6.307 20.880 1.00 76.50 95 LYS A CA 1
ATOM 742 C C . LYS A 1 95 ? -9.999 4.923 20.528 1.00 76.50 95 LYS A C 1
ATOM 744 O O . LYS A 1 95 ? -9.415 4.229 19.693 1.00 76.50 95 LYS A O 1
ATOM 749 N N . VAL A 1 96 ? -11.142 4.573 21.117 1.00 69.94 96 VAL A N 1
ATOM 750 C CA . VAL A 1 96 ? -11.916 3.371 20.788 1.00 69.94 96 VAL A CA 1
ATOM 751 C C . VAL A 1 96 ? -13.007 3.753 19.787 1.00 69.94 96 VAL A C 1
ATOM 753 O O . VAL A 1 96 ? -13.858 4.591 20.077 1.00 69.94 96 VAL A O 1
ATOM 756 N N . GLY A 1 97 ? -12.969 3.162 18.597 1.00 65.25 97 GLY A N 1
ATOM 757 C CA . GLY A 1 97 ? -14.024 3.252 17.594 1.00 65.25 97 GLY A CA 1
ATOM 758 C C . GLY A 1 97 ? -15.009 2.088 17.713 1.00 65.25 97 GLY A C 1
ATOM 759 O O . GLY A 1 97 ? -14.618 0.952 17.981 1.00 65.25 97 GLY A O 1
ATOM 760 N N . PHE A 1 98 ? -16.292 2.373 17.489 1.00 55.69 98 PHE A N 1
ATOM 761 C CA . PHE A 1 98 ? -17.340 1.363 17.331 1.00 55.69 98 PHE A CA 1
ATOM 762 C C . PHE A 1 98 ? -17.453 0.937 15.864 1.00 55.69 98 PHE A C 1
ATOM 764 O O . PHE A 1 98 ? -17.183 1.742 14.966 1.00 55.69 98 PHE A O 1
ATOM 771 N N . ASN A 1 99 ? -17.885 -0.305 15.629 1.00 53.25 99 ASN A N 1
ATOM 772 C CA . ASN A 1 99 ? -18.210 -0.812 14.296 1.00 53.25 99 ASN A CA 1
ATOM 773 C C . ASN A 1 99 ? -19.177 0.144 13.582 1.00 53.25 99 ASN A C 1
ATOM 775 O O . ASN A 1 99 ? -20.333 0.283 13.977 1.00 53.25 99 ASN A O 1
ATOM 779 N N . ALA A 1 100 ? -18.718 0.779 12.503 1.00 41.94 100 ALA A N 1
ATOM 780 C CA . ALA A 1 100 ? -19.624 1.146 11.427 1.00 41.94 100 ALA A CA 1
ATOM 781 C C . ALA A 1 100 ? -19.730 -0.105 10.557 1.00 41.94 100 ALA A C 1
ATOM 783 O 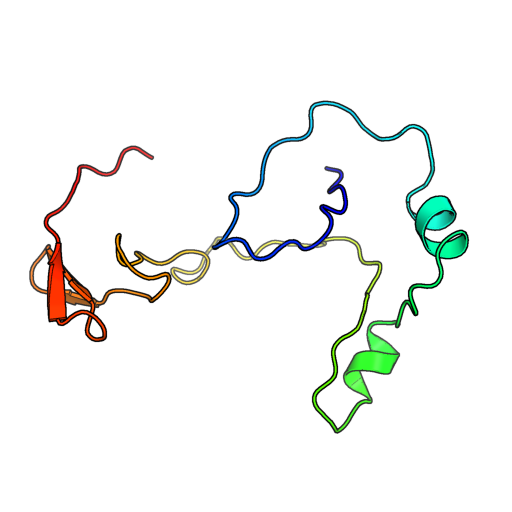O . ALA A 1 100 ? -18.705 -0.625 10.127 1.00 41.94 100 ALA A O 1
ATOM 784 N N . ARG A 1 101 ? -20.954 -0.615 10.409 1.00 39.88 101 ARG A N 1
ATOM 785 C CA . ARG A 1 101 ? -21.311 -1.803 9.627 1.00 39.88 101 ARG A CA 1
ATOM 786 C C . ARG A 1 101 ? -20.452 -1.905 8.363 1.00 39.88 101 ARG A C 1
ATOM 788 O O . ARG A 1 101 ? -20.434 -0.977 7.559 1.00 39.88 101 ARG A O 1
ATOM 795 N N . THR A 1 102 ? -19.744 -3.021 8.234 1.00 36.66 102 THR A N 1
ATOM 796 C CA . THR A 1 102 ? -18.997 -3.404 7.039 1.00 36.66 102 THR A CA 1
ATOM 797 C C . THR A 1 102 ? -19.979 -3.502 5.875 1.00 36.66 102 THR A C 1
ATOM 799 O O . THR A 1 102 ? -20.805 -4.409 5.851 1.00 36.66 102 THR A O 1
ATOM 802 N N . TYR A 1 103 ? -19.921 -2.559 4.938 1.00 35.09 103 TYR A N 1
ATOM 803 C CA . TYR A 1 103 ? -20.389 -2.805 3.580 1.00 35.09 103 TYR A CA 1
ATOM 804 C C . TYR A 1 103 ? -19.142 -3.156 2.781 1.00 35.09 103 TYR A C 1
ATOM 806 O O . TYR A 1 103 ? -18.222 -2.341 2.683 1.00 35.09 103 TYR A O 1
ATOM 814 N N . ILE A 1 104 ? -19.094 -4.421 2.372 1.00 38.19 104 ILE A N 1
ATOM 815 C CA . ILE A 1 104 ? -18.183 -4.930 1.348 1.00 38.19 104 ILE A CA 1
ATOM 816 C C . ILE A 1 104 ? -18.585 -4.280 0.024 1.00 38.19 104 ILE A C 1
ATOM 818 O O . ILE A 1 104 ? -19.814 -4.172 -0.201 1.00 38.19 104 ILE A O 1
#

pLDDT: mean 70.56, std 18.76, range [33.69, 93.5]